Protein AF-F0FZ04-F1 (afdb_monomer)

Secondary structure (DSSP, 8-state):
--------HHHHHHHHHHHHHHHHHHHHHHHHHHHHHT-----SGGGGS-S---HHHHHHHHHHHTSTTTT-------SS-HHHHHHHHHHHHHHHHTSTT-S---SS-THHHHHHHHHHHHTTTTTSTT--TT-

Foldseek 3Di:
DDDPPDPDPVVVVVVVVVVVVVVVVVVVVVVVVVVVVPDDDDPDPCVVPDPDDDPVVVVVVCCCCVNPVVPDDDDDDDDDDPVVRVVVLVVVQVVVVVDPVDPDGDDPDCPVVVVVVVVCVVCVVVPDPPDDPVD

pLDDT: mean 74.72, std 16.05, range [43.09, 97.12]

Sequence (135 aa):
MDERTRPSPVARRLHMLQQRAVLVWLLALVACGIAISRASFTADLSAFLPRSPSAGQQVLVDQLRDGIVSRLILVAIDGGDAATRAALSRRVAGTLRADPQFAAVNNGEAVNEARDRQFVFEHRYLLSPAVTPQR

Mean predicted aligned error: 17.68 Å

Radius of gyration: 32.02 Å; Cα contacts (8 Å, |Δi|>4): 30; chains: 1; bounding box: 67×35×103 Å

Structure (mmCIF, N/CA/C/O backbone):
data_AF-F0FZ04-F1
#
_entry.id   AF-F0FZ04-F1
#
loop_
_atom_site.group_PDB
_atom_site.id
_atom_site.type_symbol
_atom_site.label_atom_id
_atom_site.label_alt_id
_atom_site.label_comp_id
_atom_site.label_asym_id
_atom_site.label_entity_id
_atom_site.label_seq_id
_atom_site.pdbx_PDB_ins_code
_atom_site.Cartn_x
_atom_site.Cartn_y
_atom_site.Cartn_z
_atom_site.occupancy
_atom_site.B_iso_or_equiv
_atom_site.auth_seq_id
_atom_site.auth_comp_id
_atom_site.auth_asym_id
_atom_site.auth_atom_id
_atom_site.pdbx_PDB_model_num
ATOM 1 N N . MET A 1 1 ? 34.779 -22.146 -68.729 1.00 43.09 1 MET A N 1
ATOM 2 C CA . MET A 1 1 ? 36.037 -21.682 -68.109 1.00 43.09 1 MET A CA 1
ATOM 3 C C . MET A 1 1 ? 35.631 -20.717 -67.011 1.00 43.09 1 MET A C 1
ATOM 5 O O . MET A 1 1 ? 35.246 -19.594 -67.304 1.00 43.09 1 MET A O 1
ATOM 9 N N . ASP A 1 2 ? 35.511 -21.247 -65.797 1.00 53.91 2 ASP A N 1
ATOM 10 C CA . ASP A 1 2 ? 34.648 -20.735 -64.730 1.00 53.91 2 ASP A CA 1
ATOM 11 C C . ASP A 1 2 ? 35.526 -20.375 -63.523 1.00 53.91 2 ASP A C 1
ATOM 13 O O . ASP A 1 2 ? 35.975 -21.257 -62.794 1.00 53.91 2 ASP A O 1
ATOM 17 N N . GLU A 1 3 ? 35.902 -19.097 -63.383 1.00 53.19 3 GLU A N 1
ATOM 18 C CA . GLU A 1 3 ? 36.901 -18.691 -62.377 1.00 53.19 3 GLU A CA 1
ATOM 19 C C . GLU A 1 3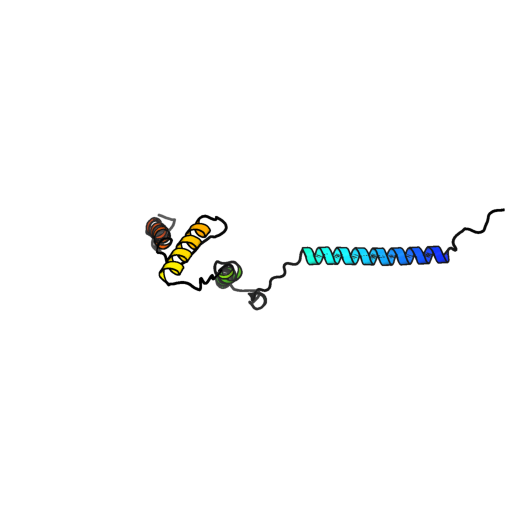 ? 36.719 -17.272 -61.797 1.00 53.19 3 GLU A C 1
ATOM 21 O O . GLU A 1 3 ? 37.678 -16.650 -61.346 1.00 53.19 3 GLU A O 1
ATOM 26 N N . ARG A 1 4 ? 35.497 -16.713 -61.775 1.00 55.84 4 ARG A N 1
ATOM 27 C CA . ARG A 1 4 ? 35.277 -15.315 -61.320 1.00 55.84 4 ARG A CA 1
ATOM 28 C C . ARG A 1 4 ? 34.316 -15.091 -60.156 1.00 55.84 4 ARG A C 1
ATOM 30 O O . ARG A 1 4 ? 33.877 -13.966 -59.944 1.00 55.84 4 ARG A O 1
ATOM 37 N N . THR A 1 5 ? 34.032 -16.097 -59.338 1.00 59.25 5 THR A N 1
ATOM 38 C CA . THR A 1 5 ? 33.097 -15.929 -58.204 1.00 59.25 5 THR A CA 1
ATOM 39 C C . THR A 1 5 ? 33.664 -16.384 -56.862 1.00 59.25 5 THR A C 1
ATOM 41 O O . THR A 1 5 ? 32.919 -16.752 -55.957 1.00 59.25 5 THR A O 1
ATOM 44 N N . ARG A 1 6 ? 34.989 -16.320 -56.664 1.00 60.78 6 ARG A N 1
ATOM 45 C CA . ARG A 1 6 ? 35.563 -16.455 -55.315 1.00 60.78 6 ARG A CA 1
ATOM 46 C C . ARG A 1 6 ? 35.557 -15.084 -54.629 1.00 60.78 6 ARG A C 1
ATOM 48 O O . ARG A 1 6 ? 36.317 -14.213 -55.048 1.00 60.78 6 ARG A O 1
ATOM 55 N N . PRO A 1 7 ? 34.745 -14.863 -53.576 1.00 58.09 7 PRO A N 1
ATOM 56 C CA . PRO A 1 7 ? 34.750 -13.594 -52.862 1.00 58.09 7 PRO A CA 1
ATOM 57 C C . PRO A 1 7 ? 36.141 -13.349 -52.278 1.00 58.09 7 PRO A C 1
ATOM 59 O O . PRO A 1 7 ? 36.720 -14.247 -51.643 1.00 58.09 7 PRO A O 1
ATOM 62 N N . SER A 1 8 ? 36.672 -12.148 -52.526 1.00 62.12 8 SER A N 1
ATOM 63 C CA . SER A 1 8 ? 38.016 -11.754 -52.114 1.00 62.12 8 SER A CA 1
ATOM 64 C C . SER A 1 8 ? 38.193 -11.980 -50.603 1.00 62.12 8 SER A C 1
ATOM 66 O O . SER A 1 8 ? 37.262 -11.761 -49.817 1.00 62.12 8 SER A O 1
ATOM 68 N N . PRO A 1 9 ? 39.369 -12.450 -50.153 1.00 63.50 9 PRO A N 1
ATOM 69 C CA . PRO A 1 9 ? 39.607 -12.758 -48.741 1.00 63.50 9 PRO A CA 1
ATOM 70 C C . PRO A 1 9 ? 39.392 -11.539 -47.825 1.00 63.50 9 PRO A C 1
ATOM 72 O O . PRO A 1 9 ? 39.038 -11.701 -46.659 1.00 63.50 9 PRO A O 1
ATOM 75 N N . VAL A 1 10 ? 39.534 -10.325 -48.367 1.00 62.38 10 VAL A N 1
ATOM 76 C CA . VAL A 1 10 ? 39.271 -9.053 -47.680 1.00 62.38 10 VAL A CA 1
ATOM 77 C C . VAL A 1 10 ? 37.772 -8.846 -47.424 1.00 62.38 10 VAL A C 1
ATOM 79 O O . VAL A 1 10 ? 37.391 -8.552 -46.292 1.00 62.38 10 VAL A O 1
ATOM 82 N N . ALA A 1 11 ? 36.910 -9.083 -48.421 1.00 64.31 11 ALA A N 1
ATOM 83 C CA . ALA A 1 11 ? 35.456 -8.968 -48.263 1.00 64.31 11 ALA A CA 1
ATOM 84 C C . ALA A 1 11 ? 34.913 -9.968 -47.226 1.00 64.31 11 ALA A C 1
ATOM 86 O O . ALA A 1 11 ? 34.082 -9.622 -46.388 1.00 64.31 11 ALA A O 1
ATOM 87 N N . ARG A 1 12 ? 35.454 -11.195 -47.210 1.00 68.19 12 ARG A N 1
ATOM 88 C CA . ARG A 1 12 ? 35.101 -12.218 -46.210 1.00 68.19 12 ARG A CA 1
ATOM 89 C C . ARG A 1 12 ? 35.487 -11.816 -44.781 1.00 68.19 12 ARG A C 1
ATOM 91 O O . ARG A 1 12 ? 34.709 -12.043 -43.858 1.00 68.19 12 ARG A O 1
ATOM 98 N N . ARG A 1 13 ? 36.657 -11.192 -44.591 1.00 69.81 13 ARG A N 1
ATOM 99 C CA . ARG A 1 13 ? 37.117 -10.705 -43.276 1.00 69.81 13 ARG A CA 1
ATOM 100 C C . ARG A 1 13 ? 36.263 -9.551 -42.748 1.00 69.81 13 ARG A C 1
ATOM 102 O O . ARG A 1 13 ? 35.937 -9.547 -41.565 1.00 69.81 13 ARG A O 1
ATOM 109 N N . LEU A 1 14 ? 35.866 -8.616 -43.612 1.00 72.06 14 LEU A N 1
ATOM 110 C CA . LEU A 1 14 ? 34.987 -7.498 -43.248 1.00 72.06 14 LEU A CA 1
ATOM 111 C C . LEU A 1 14 ? 33.597 -7.985 -42.816 1.00 72.06 14 LEU A C 1
ATOM 113 O O . LEU A 1 14 ? 33.121 -7.580 -41.757 1.00 72.06 14 LEU A O 1
ATOM 117 N N . HIS A 1 15 ? 32.995 -8.921 -43.559 1.00 72.62 15 HIS A N 1
ATOM 118 C CA . HIS A 1 15 ? 31.718 -9.527 -43.170 1.00 72.62 15 HIS A CA 1
ATOM 119 C C . HIS A 1 15 ? 31.801 -10.273 -41.831 1.00 72.62 15 HIS A C 1
ATOM 121 O O . HIS A 1 15 ? 30.912 -10.121 -40.999 1.00 72.62 15 HIS A O 1
ATOM 127 N N . MET A 1 16 ? 32.881 -11.018 -41.572 1.00 76.56 16 MET A N 1
ATOM 128 C CA . MET A 1 16 ? 33.095 -11.682 -40.277 1.00 76.56 16 MET A CA 1
ATOM 129 C C . MET A 1 16 ? 33.233 -10.689 -39.112 1.00 76.56 16 MET A C 1
ATOM 131 O O . MET A 1 16 ? 32.728 -10.94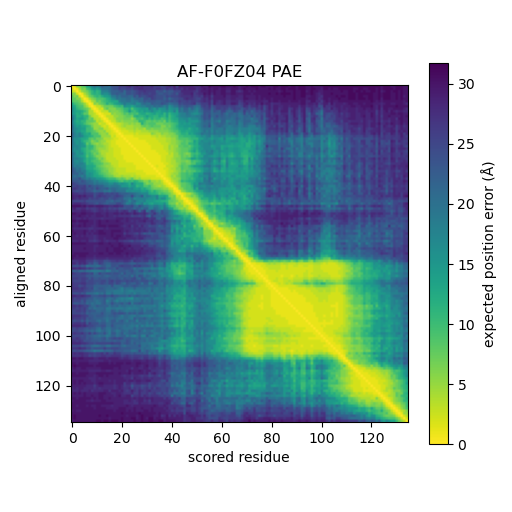7 -38.020 1.00 76.56 16 MET A O 1
ATOM 135 N N . LEU A 1 17 ? 33.910 -9.555 -39.322 1.00 80.94 17 LEU A N 1
ATOM 136 C CA . LEU A 1 17 ? 34.047 -8.502 -38.310 1.00 80.94 17 LEU A CA 1
ATOM 137 C C . LEU A 1 17 ? 32.709 -7.804 -38.036 1.00 80.94 17 LEU A C 1
ATOM 139 O O . LEU A 1 17 ? 32.361 -7.596 -36.876 1.00 80.94 17 LEU A O 1
ATOM 143 N N . GLN A 1 18 ? 31.933 -7.511 -39.081 1.00 82.69 18 GLN A N 1
ATOM 144 C CA . GLN A 1 18 ? 30.588 -6.944 -38.955 1.00 82.69 18 GLN A CA 1
ATOM 145 C C . GLN A 1 18 ? 29.634 -7.905 -38.244 1.00 82.69 18 GLN A C 1
ATOM 147 O O . GLN A 1 18 ? 28.936 -7.498 -37.321 1.00 82.69 18 GLN A O 1
ATOM 152 N N . GLN A 1 19 ? 29.650 -9.190 -38.606 1.00 86.56 19 GLN A N 1
ATOM 153 C CA . GLN A 1 19 ? 28.851 -10.212 -37.931 1.00 86.56 19 GLN A CA 1
ATOM 154 C C . GLN A 1 19 ? 29.205 -10.306 -36.449 1.00 86.56 19 GLN A C 1
ATOM 156 O O . GLN A 1 19 ? 28.305 -10.331 -35.619 1.00 86.56 19 GLN A O 1
ATOM 161 N N . ARG A 1 20 ? 30.497 -10.287 -36.097 1.00 92.00 20 ARG A N 1
ATOM 162 C CA . ARG A 1 20 ? 30.947 -10.270 -34.696 1.00 92.00 20 ARG A CA 1
ATOM 163 C C . ARG A 1 20 ? 30.485 -9.023 -33.949 1.00 92.00 20 ARG A C 1
ATOM 165 O O . ARG A 1 20 ? 30.006 -9.154 -32.829 1.00 92.00 20 ARG A O 1
ATOM 172 N N . ALA A 1 21 ? 30.591 -7.845 -34.561 1.00 91.19 21 ALA A N 1
ATOM 173 C CA . ALA A 1 21 ? 30.129 -6.598 -33.959 1.00 91.19 21 ALA A CA 1
ATOM 174 C C . ALA A 1 21 ? 28.614 -6.622 -33.696 1.00 91.19 21 ALA A C 1
ATOM 176 O O . ALA A 1 21 ? 28.177 -6.276 -32.602 1.00 91.19 21 ALA A O 1
ATOM 177 N N . VAL A 1 22 ? 27.824 -7.109 -34.659 1.00 93.50 22 VAL A N 1
ATOM 178 C CA . VAL A 1 22 ? 26.371 -7.275 -34.508 1.00 93.50 22 VAL A CA 1
ATOM 179 C C . VAL A 1 22 ? 26.044 -8.293 -33.415 1.00 93.50 22 VAL A C 1
ATOM 181 O O . VAL A 1 22 ? 25.159 -8.048 -32.604 1.00 93.50 22 VAL A O 1
ATOM 184 N N . LEU A 1 23 ? 26.772 -9.409 -33.342 1.00 95.62 23 LEU A N 1
ATOM 185 C CA . LEU A 1 23 ? 26.541 -10.448 -32.335 1.00 95.62 23 LEU A CA 1
ATOM 186 C C . LEU A 1 23 ? 26.855 -9.944 -30.919 1.00 95.62 23 LEU A C 1
ATOM 188 O O . LEU A 1 23 ? 26.075 -10.174 -29.999 1.00 95.62 23 LEU A O 1
ATOM 192 N N . VAL A 1 24 ? 27.952 -9.198 -30.755 1.00 96.38 24 VAL A N 1
ATOM 193 C CA . VAL A 1 24 ? 28.297 -8.533 -29.488 1.00 96.38 24 VAL A CA 1
ATOM 194 C C . VAL A 1 24 ? 27.240 -7.498 -29.111 1.00 96.38 24 VAL A C 1
ATOM 196 O O . VAL A 1 24 ? 26.825 -7.445 -27.956 1.00 96.38 24 VAL A O 1
ATOM 199 N N . TRP A 1 25 ? 26.760 -6.711 -30.074 1.00 96.38 25 TRP A N 1
ATOM 200 C CA . TRP A 1 25 ? 25.702 -5.731 -29.840 1.00 96.38 25 TRP A CA 1
ATOM 201 C C . TRP A 1 25 ? 24.381 -6.390 -29.415 1.00 96.38 25 TRP A C 1
ATOM 203 O O . TRP A 1 25 ? 23.772 -5.965 -28.436 1.00 96.38 25 TRP A O 1
ATOM 213 N N . LEU A 1 26 ? 23.973 -7.476 -30.078 1.00 96.94 26 LEU A N 1
ATOM 214 C CA . LEU A 1 26 ? 22.784 -8.244 -29.697 1.00 96.94 26 LEU A CA 1
ATOM 215 C C . LEU A 1 26 ? 22.928 -8.864 -28.303 1.00 96.94 26 LEU A C 1
ATOM 217 O O . LEU A 1 26 ? 21.994 -8.794 -27.508 1.00 96.94 26 LEU A O 1
ATOM 221 N N . LEU A 1 27 ? 24.097 -9.422 -27.974 1.00 97.12 27 LEU A N 1
ATOM 222 C CA . LEU A 1 27 ? 24.378 -9.934 -26.631 1.00 97.12 27 LEU A CA 1
ATOM 223 C C . LEU A 1 27 ? 24.292 -8.829 -25.572 1.00 97.12 27 LEU A C 1
ATOM 225 O O . LEU A 1 27 ? 23.721 -9.057 -24.508 1.00 97.12 27 LEU A O 1
ATOM 229 N N . ALA A 1 28 ? 24.801 -7.631 -25.869 1.00 96.50 28 ALA A N 1
ATOM 230 C CA . ALA A 1 28 ? 24.685 -6.481 -24.978 1.00 96.50 28 ALA A CA 1
ATOM 231 C C . ALA A 1 28 ? 23.217 -6.075 -24.765 1.00 96.50 28 ALA A C 1
ATOM 233 O O . ALA A 1 28 ? 22.809 -5.862 -23.626 1.00 96.50 28 ALA A O 1
ATOM 234 N N . LEU A 1 29 ? 22.397 -6.047 -25.823 1.00 97.00 29 LEU A N 1
ATOM 235 C CA . LEU A 1 29 ? 20.963 -5.768 -25.704 1.00 97.00 29 LEU A CA 1
ATOM 236 C C . LEU A 1 29 ? 20.225 -6.812 -24.864 1.00 97.00 29 LEU A C 1
ATOM 238 O O . LEU A 1 29 ? 19.411 -6.449 -24.016 1.00 97.00 29 LEU A O 1
ATOM 242 N N . VAL A 1 30 ? 20.520 -8.099 -25.063 1.00 96.94 30 VAL A N 1
ATOM 243 C CA . VAL A 1 30 ? 19.938 -9.178 -24.253 1.00 96.94 30 VAL A CA 1
ATOM 244 C C . VAL A 1 30 ? 20.353 -9.030 -22.790 1.00 96.94 30 VAL A C 1
ATOM 246 O O . VAL A 1 30 ? 19.503 -9.118 -21.905 1.00 96.94 30 VAL A O 1
ATOM 249 N N . ALA A 1 31 ? 21.628 -8.739 -22.520 1.00 95.19 31 ALA A N 1
ATOM 250 C CA . ALA A 1 31 ? 22.114 -8.492 -21.166 1.00 95.19 31 ALA A CA 1
ATOM 251 C C . ALA A 1 31 ? 21.411 -7.289 -20.511 1.00 95.19 31 ALA A C 1
ATOM 253 O O . ALA A 1 31 ? 20.981 -7.389 -19.362 1.00 95.19 31 ALA A O 1
ATOM 254 N N . CYS A 1 32 ? 21.218 -6.189 -21.247 1.00 93.44 32 CYS A N 1
ATOM 255 C CA . CYS A 1 32 ? 20.428 -5.044 -20.793 1.00 93.44 32 CYS A CA 1
ATOM 256 C C . CYS A 1 32 ? 18.976 -5.437 -20.487 1.00 93.44 32 CYS A C 1
ATOM 258 O O . CYS A 1 32 ? 18.462 -5.079 -19.430 1.00 93.44 32 CYS A O 1
ATOM 260 N N . GLY A 1 33 ? 18.328 -6.207 -21.365 1.00 92.00 33 GLY A N 1
ATOM 261 C CA . GLY A 1 33 ? 16.962 -6.693 -21.153 1.00 92.00 33 GLY A CA 1
ATOM 262 C C . GLY A 1 33 ? 16.830 -7.551 -19.892 1.00 92.00 33 GLY A C 1
ATOM 263 O O . GLY A 1 33 ? 15.923 -7.334 -19.090 1.00 92.00 33 GLY A O 1
ATOM 264 N N . ILE A 1 34 ? 17.779 -8.464 -19.660 1.00 92.00 34 ILE A N 1
ATOM 265 C CA . ILE A 1 34 ? 17.833 -9.276 -18.437 1.00 92.00 34 ILE A CA 1
ATOM 266 C C . ILE A 1 34 ? 18.013 -8.378 -17.209 1.00 92.00 34 ILE A C 1
ATOM 268 O O . ILE A 1 34 ? 17.276 -8.531 -16.235 1.00 92.00 34 ILE A O 1
ATOM 272 N N . ALA A 1 35 ? 18.949 -7.428 -17.252 1.00 88.88 35 ALA A N 1
ATOM 273 C CA . ALA A 1 35 ? 19.202 -6.511 -16.144 1.00 88.88 35 ALA A CA 1
ATOM 274 C C . ALA A 1 35 ? 17.954 -5.692 -15.780 1.00 88.88 35 ALA A C 1
ATOM 276 O O . ALA A 1 35 ? 17.600 -5.616 -14.606 1.00 88.88 35 ALA A O 1
ATOM 277 N N . ILE A 1 36 ? 17.248 -5.156 -16.779 1.00 87.81 36 ILE A N 1
ATOM 278 C CA . ILE A 1 36 ? 16.006 -4.397 -16.582 1.00 87.81 36 ILE A CA 1
ATOM 279 C C . ILE A 1 36 ? 14.898 -5.296 -16.024 1.00 87.81 36 ILE A C 1
ATOM 281 O O . ILE A 1 36 ? 14.229 -4.908 -15.074 1.00 87.81 36 ILE A O 1
ATOM 285 N N . SER A 1 37 ? 14.729 -6.514 -16.551 1.00 81.19 37 SER A N 1
ATOM 286 C CA . SER A 1 37 ? 13.696 -7.451 -16.072 1.00 81.19 37 SER A CA 1
ATOM 287 C C . SER A 1 37 ? 13.878 -7.873 -14.610 1.00 81.19 37 SER A C 1
ATOM 289 O O . SER A 1 37 ? 12.915 -8.236 -13.941 1.00 81.19 37 SER A O 1
ATOM 291 N N . ARG A 1 38 ? 15.119 -7.827 -14.111 1.00 79.06 38 ARG A N 1
ATOM 292 C CA . ARG A 1 38 ? 15.469 -8.152 -12.724 1.00 79.06 38 ARG A CA 1
ATOM 293 C C . ARG A 1 38 ? 15.534 -6.918 -11.826 1.00 79.06 38 ARG A C 1
ATOM 295 O O . ARG A 1 38 ? 15.715 -7.074 -10.620 1.00 79.06 38 ARG A O 1
ATOM 302 N N . ALA A 1 39 ? 15.425 -5.716 -12.387 1.00 70.94 39 ALA A N 1
ATOM 303 C CA . ALA A 1 39 ? 15.469 -4.483 -11.624 1.00 70.94 39 ALA A CA 1
ATOM 304 C C . ALA A 1 39 ? 14.101 -4.213 -10.985 1.00 70.94 39 ALA A C 1
ATOM 306 O O . ALA A 1 39 ? 13.096 -4.023 -11.667 1.00 70.94 39 ALA A O 1
ATOM 307 N N . SER A 1 40 ? 14.069 -4.164 -9.656 1.00 58.03 40 SER A N 1
ATOM 308 C CA . SER A 1 40 ? 12.924 -3.668 -8.900 1.00 58.03 40 SER A CA 1
ATOM 309 C C . SER A 1 40 ? 13.008 -2.144 -8.813 1.00 58.03 40 SER A C 1
ATOM 311 O O . SER A 1 40 ? 13.815 -1.598 -8.056 1.00 58.03 40 SER A O 1
ATOM 313 N N . PHE A 1 41 ? 12.192 -1.448 -9.601 1.00 61.19 41 PHE A N 1
ATOM 314 C CA . PHE A 1 41 ? 12.062 0.005 -9.519 1.00 61.19 41 PHE A CA 1
ATOM 315 C C . PHE A 1 41 ? 11.168 0.367 -8.331 1.00 61.19 41 PHE A C 1
ATOM 317 O O . PHE A 1 41 ? 9.946 0.407 -8.442 1.00 61.19 41 PHE A O 1
ATOM 324 N N . THR A 1 42 ? 11.788 0.609 -7.181 1.00 55.66 42 THR A N 1
ATOM 325 C CA . THR A 1 42 ? 11.104 1.105 -5.985 1.00 55.66 42 THR A CA 1
ATOM 326 C C . THR A 1 42 ? 11.186 2.628 -5.958 1.00 55.66 42 THR A C 1
ATOM 328 O O . THR A 1 42 ? 12.274 3.192 -5.872 1.00 55.66 42 THR A O 1
ATOM 331 N N . ALA A 1 43 ? 10.034 3.296 -6.019 1.00 56.31 43 ALA A N 1
ATOM 332 C CA . ALA A 1 43 ? 9.891 4.738 -5.814 1.00 56.31 43 ALA A CA 1
ATOM 333 C C . ALA A 1 43 ? 9.461 5.042 -4.368 1.00 56.31 43 ALA A C 1
ATOM 335 O O . ALA A 1 43 ? 8.514 5.790 -4.139 1.00 56.31 43 ALA A O 1
ATOM 336 N N . ASP A 1 44 ? 10.112 4.408 -3.391 1.00 56.25 44 ASP A N 1
ATOM 337 C CA . ASP A 1 44 ? 9.836 4.632 -1.969 1.00 56.25 44 ASP A CA 1
ATOM 338 C C . ASP A 1 44 ? 10.970 5.445 -1.319 1.00 56.25 44 ASP A C 1
ATOM 340 O O . ASP A 1 44 ? 12.141 5.360 -1.699 1.00 56.25 44 ASP A O 1
ATOM 344 N N . 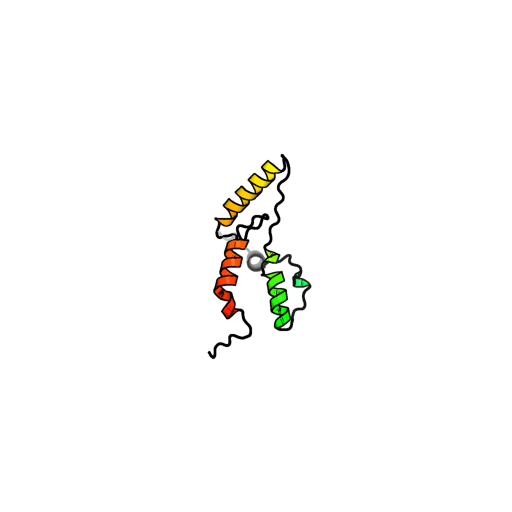LEU A 1 45 ? 10.592 6.281 -0.350 1.00 54.38 45 LEU A N 1
ATOM 345 C CA . LEU A 1 45 ? 11.465 7.181 0.407 1.00 54.38 45 LEU A CA 1
ATOM 346 C C . LEU A 1 45 ? 12.528 6.455 1.256 1.00 54.38 45 LEU A C 1
ATOM 348 O O . LEU A 1 45 ? 13.389 7.097 1.849 1.00 54.38 45 LEU A O 1
ATOM 352 N N . SER A 1 46 ? 12.527 5.129 1.295 1.00 52.78 46 SER A N 1
ATOM 353 C CA . SER A 1 46 ? 13.499 4.286 1.986 1.00 52.78 46 SER A CA 1
ATOM 354 C C . SER A 1 46 ? 14.933 4.448 1.502 1.00 52.78 46 SER A C 1
ATOM 356 O O . SER A 1 46 ? 15.858 4.165 2.261 1.00 52.78 46 SER A O 1
ATOM 358 N N . ALA A 1 47 ? 15.140 4.957 0.283 1.00 57.75 47 ALA A N 1
ATOM 359 C CA . ALA A 1 47 ? 16.462 5.368 -0.188 1.00 57.75 47 ALA A CA 1
ATOM 360 C C . ALA A 1 47 ? 17.079 6.485 0.681 1.00 57.75 47 ALA A C 1
ATOM 362 O O . ALA A 1 47 ? 18.297 6.660 0.679 1.00 57.75 47 ALA A O 1
ATOM 363 N N . PHE A 1 48 ? 16.252 7.208 1.443 1.00 61.44 48 PHE A N 1
ATOM 364 C CA . PHE A 1 48 ? 16.667 8.246 2.385 1.00 61.44 48 PHE A CA 1
ATOM 365 C C . PHE A 1 48 ? 16.819 7.744 3.827 1.00 61.44 48 PHE A C 1
ATOM 367 O O . PHE A 1 48 ? 17.201 8.525 4.699 1.00 61.44 48 PHE A O 1
ATOM 374 N N . LEU A 1 49 ? 16.543 6.465 4.107 1.00 56.56 49 LEU A N 1
ATOM 375 C CA . LEU A 1 49 ? 16.705 5.904 5.447 1.00 56.56 49 LEU A CA 1
ATOM 376 C C . LEU A 1 49 ? 18.137 5.370 5.663 1.00 56.56 49 LEU A C 1
ATOM 378 O O . LEU A 1 49 ? 18.758 4.853 4.729 1.00 56.56 49 LEU A O 1
ATOM 382 N N . PRO A 1 50 ? 18.697 5.478 6.887 1.00 58.38 50 PRO A N 1
ATOM 383 C CA . PRO A 1 50 ? 20.039 4.986 7.184 1.00 58.38 50 PRO A CA 1
ATOM 384 C C . PRO A 1 50 ? 20.138 3.475 6.940 1.00 58.38 50 PRO A C 1
ATOM 386 O O . PRO A 1 50 ? 19.316 2.708 7.439 1.00 58.38 50 PRO A O 1
ATOM 389 N N . ARG A 1 51 ? 21.184 3.028 6.230 1.00 57.00 51 ARG A N 1
ATOM 390 C CA . ARG A 1 51 ? 21.384 1.609 5.862 1.00 57.00 51 ARG A CA 1
ATOM 391 C C . ARG A 1 51 ? 21.584 0.655 7.052 1.00 57.00 51 ARG A C 1
ATOM 393 O O . ARG A 1 51 ? 21.610 -0.553 6.848 1.00 57.00 51 A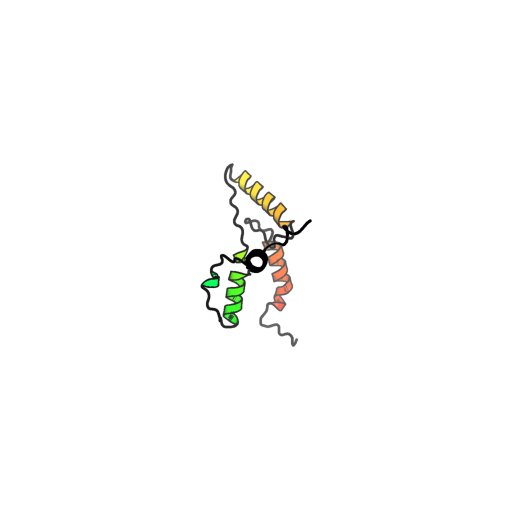RG A O 1
ATOM 400 N N . SER A 1 52 ? 21.751 1.167 8.270 1.00 52.56 52 SER A N 1
ATOM 401 C CA . SER A 1 52 ? 22.040 0.362 9.462 1.00 52.56 52 SER A CA 1
ATOM 402 C C . SER A 1 52 ? 21.306 0.892 10.702 1.00 52.56 52 SER A C 1
ATOM 404 O O . SER A 1 52 ? 21.918 1.573 11.530 1.00 52.56 52 SER A O 1
ATOM 406 N N . PRO A 1 53 ? 20.000 0.621 10.854 1.00 52.66 53 PRO A N 1
ATOM 407 C CA . PRO A 1 53 ? 19.294 0.900 12.097 1.00 52.66 53 PRO A CA 1
ATOM 408 C C . PRO A 1 53 ? 19.632 -0.177 13.141 1.00 52.66 53 PRO A C 1
ATOM 410 O O . PRO A 1 53 ? 19.878 -1.333 12.799 1.00 52.66 53 PRO A O 1
ATOM 413 N N . SER A 1 54 ? 19.625 0.189 14.424 1.00 60.69 54 SER A N 1
ATOM 414 C CA . SER A 1 54 ? 19.662 -0.786 15.524 1.00 60.69 54 SER A CA 1
ATOM 415 C C . SER A 1 54 ? 18.418 -1.695 15.488 1.00 60.69 54 SER A C 1
ATOM 417 O O . SER A 1 54 ? 17.387 -1.298 14.945 1.00 60.69 54 SER A O 1
ATOM 419 N N . ALA A 1 55 ? 18.479 -2.902 16.066 1.00 56.53 55 ALA A N 1
ATOM 420 C CA . ALA A 1 55 ? 17.424 -3.924 15.943 1.00 56.53 55 ALA A CA 1
ATOM 421 C C . ALA A 1 55 ? 16.001 -3.429 16.301 1.00 56.53 55 ALA A C 1
ATOM 423 O O . ALA A 1 55 ? 15.029 -3.849 15.681 1.00 56.53 55 ALA A O 1
ATOM 424 N N . GLY A 1 56 ? 15.863 -2.487 17.244 1.00 57.50 56 GLY A N 1
ATOM 425 C CA . GLY A 1 56 ? 14.567 -1.871 17.574 1.00 57.50 56 GLY A CA 1
ATOM 426 C C . GLY A 1 56 ? 14.076 -0.840 16.546 1.00 57.50 56 GLY A C 1
ATOM 427 O O . GLY A 1 56 ? 12.877 -0.708 16.321 1.00 57.50 56 GLY A O 1
ATOM 428 N N . GLN A 1 57 ? 14.990 -0.134 15.877 1.00 53.34 57 GLN A N 1
ATOM 429 C CA . GLN A 1 57 ? 14.664 0.817 14.807 1.00 53.34 57 GLN A CA 1
ATOM 430 C C . GLN A 1 57 ? 14.369 0.116 13.473 1.00 53.34 57 GLN A C 1
ATOM 432 O O . GLN A 1 57 ? 13.609 0.656 12.675 1.00 53.34 57 GLN A O 1
ATOM 437 N N . GLN A 1 58 ? 14.909 -1.087 13.244 1.00 56.16 58 GLN A N 1
ATOM 438 C CA . GLN A 1 58 ? 14.575 -1.909 12.073 1.00 56.16 58 GLN A CA 1
ATOM 439 C C . GLN A 1 58 ? 13.106 -2.335 12.070 1.00 56.16 58 GLN A C 1
ATOM 441 O O . GLN A 1 58 ? 12.469 -2.230 11.034 1.00 56.16 58 GLN A O 1
ATOM 446 N N . VAL A 1 59 ? 12.532 -2.702 13.221 1.00 57.19 59 VAL A N 1
ATOM 447 C CA . VAL A 1 59 ? 11.107 -3.074 13.305 1.00 57.19 59 VAL A CA 1
ATOM 448 C C . VAL A 1 59 ? 10.194 -1.894 12.957 1.00 57.19 59 VAL A C 1
ATOM 450 O O . VAL A 1 59 ? 9.204 -2.068 12.256 1.00 57.19 59 VAL A O 1
ATOM 453 N N . LEU A 1 60 ? 10.528 -0.676 13.397 1.00 58.75 60 LEU A N 1
ATOM 454 C CA . LEU A 1 60 ? 9.742 0.518 13.073 1.00 58.75 60 LEU A CA 1
ATOM 455 C C . LEU A 1 60 ? 9.859 0.896 11.587 1.00 58.75 60 LEU A C 1
ATOM 457 O O . LEU A 1 60 ? 8.872 1.282 10.968 1.00 58.75 60 LEU A O 1
ATOM 461 N N . VAL A 1 61 ? 11.058 0.765 11.014 1.00 56.69 61 VAL A N 1
ATOM 462 C CA . VAL A 1 61 ? 11.307 1.028 9.591 1.00 56.69 61 VAL A CA 1
ATOM 463 C C . VAL A 1 61 ? 10.655 -0.034 8.703 1.00 56.69 61 VAL A C 1
ATOM 465 O O . VAL A 1 61 ? 10.026 0.337 7.718 1.00 56.69 61 VAL A O 1
ATOM 468 N N . ASP A 1 62 ? 10.706 -1.315 9.067 1.00 55.38 62 ASP A N 1
ATOM 469 C CA . ASP A 1 62 ? 9.996 -2.389 8.358 1.00 55.38 62 ASP A CA 1
ATOM 470 C C . ASP A 1 62 ? 8.478 -2.200 8.436 1.00 55.38 62 ASP A C 1
ATOM 472 O O . ASP A 1 62 ? 7.787 -2.393 7.443 1.00 55.38 62 ASP A O 1
ATOM 476 N N . GLN A 1 63 ? 7.932 -1.730 9.562 1.00 51.16 63 GLN A N 1
ATOM 477 C CA . GLN A 1 63 ? 6.503 -1.398 9.663 1.00 51.16 63 GLN A CA 1
ATOM 478 C C . GLN A 1 63 ? 6.094 -0.190 8.801 1.00 51.16 63 GLN A C 1
ATOM 480 O O . GLN A 1 63 ? 4.943 -0.085 8.379 1.00 51.16 63 GLN A O 1
ATOM 485 N N . LEU A 1 64 ? 7.024 0.724 8.521 1.00 52.81 64 LEU A N 1
ATOM 486 C CA . LEU A 1 64 ? 6.793 1.864 7.630 1.00 52.81 64 LEU A CA 1
ATOM 487 C C . LEU A 1 64 ? 6.979 1.498 6.151 1.00 52.81 64 LEU A C 1
ATOM 489 O O . LEU A 1 64 ? 6.268 2.030 5.303 1.00 52.81 64 LEU A O 1
ATOM 493 N N . ARG A 1 65 ? 7.926 0.605 5.844 1.00 51.94 65 ARG A N 1
ATOM 494 C CA . ARG A 1 65 ? 8.314 0.228 4.479 1.00 51.94 65 ARG A CA 1
ATOM 495 C C . ARG A 1 65 ? 7.477 -0.928 3.926 1.00 51.94 65 ARG A C 1
ATOM 497 O O . ARG A 1 65 ? 6.961 -0.832 2.815 1.00 51.94 65 ARG A O 1
ATOM 504 N N . ASP A 1 66 ? 7.283 -1.963 4.737 1.00 50.47 66 ASP A N 1
ATOM 505 C CA . ASP A 1 66 ? 6.547 -3.190 4.408 1.00 50.47 66 ASP A CA 1
ATOM 506 C C . ASP A 1 66 ? 5.273 -3.384 5.249 1.00 50.47 66 ASP A C 1
ATOM 508 O O . ASP A 1 66 ? 4.419 -4.207 4.906 1.00 50.47 66 ASP A O 1
ATOM 512 N N . GLY A 1 67 ? 5.115 -2.627 6.337 1.00 54.81 67 GLY A N 1
ATOM 513 C CA . GLY A 1 67 ? 3.939 -2.693 7.198 1.00 54.81 67 GLY A CA 1
ATOM 514 C C . GLY A 1 67 ? 2.731 -1.917 6.673 1.00 54.81 67 GLY A C 1
ATOM 515 O O . GLY A 1 67 ? 2.778 -1.192 5.679 1.00 54.81 67 GLY A O 1
ATOM 516 N N . ILE A 1 68 ? 1.620 -2.105 7.387 1.00 49.75 68 ILE A N 1
ATOM 517 C CA . ILE A 1 68 ? 0.224 -1.729 7.081 1.00 49.75 68 ILE A CA 1
ATOM 518 C C . ILE A 1 68 ? 0.035 -0.324 6.468 1.00 49.75 68 ILE A C 1
ATOM 520 O O . ILE A 1 68 ? -0.921 -0.108 5.724 1.00 49.75 68 ILE A O 1
ATOM 524 N N . VAL A 1 69 ? 0.938 0.625 6.729 1.00 49.28 69 VAL A N 1
ATOM 525 C CA . VAL A 1 69 ? 0.858 2.006 6.225 1.00 49.28 69 VAL A CA 1
ATOM 526 C C . VAL A 1 69 ? 1.297 2.136 4.756 1.00 49.28 69 VAL A C 1
ATOM 528 O O . VAL A 1 69 ? 0.740 2.954 4.031 1.00 49.28 69 VAL A O 1
ATOM 531 N N . SER A 1 70 ? 2.218 1.291 4.277 1.00 55.38 70 SER A N 1
ATOM 532 C CA . SER A 1 70 ? 2.720 1.290 2.887 1.00 55.38 70 SER A CA 1
ATOM 533 C C . SER A 1 70 ? 1.666 0.819 1.865 1.00 55.38 70 SER A C 1
ATOM 535 O O . SER A 1 70 ? 1.758 1.095 0.670 1.00 55.38 70 SER A O 1
ATOM 537 N N . ARG A 1 71 ? 0.608 0.139 2.334 1.00 70.56 71 ARG A N 1
ATOM 538 C CA . ARG A 1 71 ? -0.475 -0.426 1.504 1.00 70.56 71 ARG A CA 1
ATOM 539 C C . ARG A 1 71 ? -1.850 0.160 1.832 1.00 70.56 71 ARG A C 1
ATOM 541 O O . ARG A 1 71 ? -2.872 -0.486 1.604 1.00 70.56 71 ARG A O 1
ATOM 548 N N . LEU A 1 72 ? -1.887 1.371 2.388 1.00 79.62 72 LEU A N 1
ATOM 549 C CA . LEU A 1 72 ? -3.135 2.056 2.700 1.00 79.62 72 LEU A CA 1
ATOM 550 C C . LEU A 1 72 ? -3.704 2.734 1.448 1.00 79.62 72 LEU A C 1
ATOM 552 O O . LEU A 1 72 ? -3.082 3.624 0.873 1.00 79.62 72 LEU A O 1
ATOM 556 N N . ILE A 1 73 ? -4.922 2.354 1.064 1.00 85.00 73 ILE A N 1
ATOM 557 C CA . ILE A 1 73 ? -5.681 3.029 0.008 1.00 85.00 73 ILE A CA 1
ATOM 558 C C . ILE A 1 73 ? -6.776 3.866 0.670 1.00 85.00 73 ILE A C 1
ATOM 560 O O . ILE A 1 73 ? -7.636 3.333 1.372 1.00 85.00 73 ILE A O 1
ATOM 564 N N . LEU A 1 74 ? -6.751 5.179 0.435 1.00 89.69 74 LEU A N 1
ATOM 565 C CA . LEU A 1 74 ? -7.803 6.100 0.865 1.00 89.69 74 LEU A CA 1
ATOM 566 C C . LEU A 1 74 ? -8.763 6.354 -0.297 1.00 89.69 74 LEU A C 1
ATOM 568 O O . LEU A 1 74 ? -8.344 6.763 -1.378 1.00 89.69 74 LEU A O 1
ATOM 572 N N . VAL A 1 75 ? -10.056 6.128 -0.064 1.00 91.31 75 VAL A N 1
ATOM 573 C CA . VAL A 1 75 ? -11.113 6.319 -1.065 1.00 91.31 75 VAL A CA 1
ATOM 574 C C . VAL A 1 75 ? -12.145 7.299 -0.523 1.00 91.31 75 VAL A C 1
ATOM 576 O O . VAL A 1 75 ? -12.727 7.070 0.536 1.00 91.31 75 VAL A O 1
ATOM 579 N N . ALA A 1 76 ? -12.389 8.379 -1.264 1.00 92.19 76 ALA A N 1
ATOM 580 C CA . ALA A 1 76 ? -13.459 9.331 -0.985 1.00 92.19 76 ALA A CA 1
ATOM 581 C C . ALA A 1 76 ? -14.676 9.043 -1.878 1.00 92.19 76 ALA A C 1
ATOM 583 O O . ALA A 1 76 ? -14.527 8.728 -3.058 1.00 92.19 76 ALA A O 1
ATOM 584 N N . ILE A 1 77 ? -15.880 9.161 -1.314 1.00 92.94 77 ILE A N 1
ATOM 585 C CA . ILE A 1 77 ? -17.147 9.087 -2.053 1.00 92.94 77 ILE A CA 1
ATOM 586 C C . ILE A 1 77 ? -17.733 10.494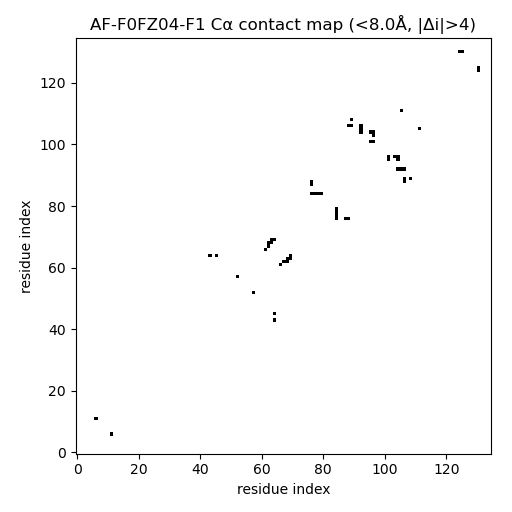 -2.067 1.00 92.94 77 ILE A C 1
ATOM 588 O O . ILE A 1 77 ? -18.017 11.038 -0.999 1.00 92.94 77 ILE A O 1
ATOM 592 N N . ASP A 1 78 ? -17.921 11.061 -3.255 1.00 92.19 78 ASP A N 1
ATOM 593 C CA . ASP A 1 78 ? -18.465 12.408 -3.442 1.00 92.19 78 ASP A CA 1
ATOM 594 C C . ASP A 1 78 ? -19.790 12.383 -4.225 1.00 92.19 78 ASP A C 1
ATOM 596 O O . ASP A 1 78 ? -20.134 11.389 -4.871 1.00 92.19 78 ASP A O 1
ATOM 600 N N . GLY A 1 79 ? -20.554 13.470 -4.133 1.00 92.44 79 GLY A N 1
ATOM 601 C CA . GLY A 1 79 ? -21.893 13.612 -4.699 1.00 92.44 79 GLY A CA 1
ATOM 602 C C . GLY A 1 79 ? -23.021 13.118 -3.783 1.00 92.44 79 GLY A C 1
ATOM 603 O O . GLY A 1 79 ? -22.799 12.627 -2.669 1.00 92.44 79 GLY A O 1
ATOM 604 N N . GLY A 1 80 ? -24.260 13.281 -4.260 1.00 92.44 80 GLY A N 1
ATOM 605 C CA . GLY A 1 80 ? -25.485 12.870 -3.562 1.00 92.44 80 GLY A CA 1
ATOM 606 C C . GLY A 1 80 ? -25.689 13.514 -2.183 1.00 92.44 80 GLY A C 1
ATOM 607 O O . GLY A 1 80 ? -25.015 14.473 -1.800 1.00 92.44 80 GLY A O 1
ATOM 608 N N . ASP A 1 81 ? -26.628 12.966 -1.411 1.00 94.88 81 ASP A N 1
ATOM 609 C CA . ASP A 1 81 ? -26.832 13.338 -0.009 1.00 94.88 81 ASP A CA 1
ATOM 610 C C . ASP A 1 81 ? -25.989 12.477 0.956 1.00 94.88 81 ASP A C 1
ATOM 612 O O . ASP A 1 81 ? -25.376 11.468 0.589 1.00 94.88 81 ASP A O 1
ATOM 616 N N . ALA A 1 82 ? -25.943 12.891 2.225 1.00 92.56 82 ALA A N 1
ATOM 617 C CA . ALA A 1 82 ? -25.160 12.207 3.252 1.00 92.56 82 ALA A CA 1
ATOM 618 C C . ALA A 1 82 ? -25.626 10.760 3.502 1.00 92.56 82 ALA A C 1
ATOM 620 O O . ALA A 1 82 ? -24.795 9.882 3.743 1.00 92.56 82 ALA A O 1
ATOM 621 N N . ALA A 1 83 ? -26.933 10.495 3.416 1.00 93.62 83 ALA A N 1
ATOM 622 C CA . ALA A 1 83 ? -27.493 9.164 3.635 1.00 93.62 83 ALA A CA 1
ATOM 623 C C . ALA A 1 83 ? -27.059 8.188 2.530 1.00 93.62 83 ALA A C 1
ATOM 625 O O . ALA A 1 83 ? -26.652 7.058 2.813 1.00 93.62 83 ALA A O 1
ATOM 626 N N . THR A 1 84 ? -27.066 8.658 1.285 1.00 94.06 84 THR A N 1
ATOM 627 C CA . THR A 1 84 ? -26.630 7.927 0.096 1.00 94.06 84 THR A CA 1
ATOM 628 C C . THR A 1 84 ? -25.140 7.617 0.171 1.00 94.06 84 THR A C 1
ATOM 630 O O . THR A 1 84 ? -24.748 6.464 -0.016 1.00 94.06 84 THR A O 1
ATOM 633 N N . ARG A 1 85 ? -24.300 8.599 0.531 1.00 94.69 85 ARG A N 1
ATOM 634 C CA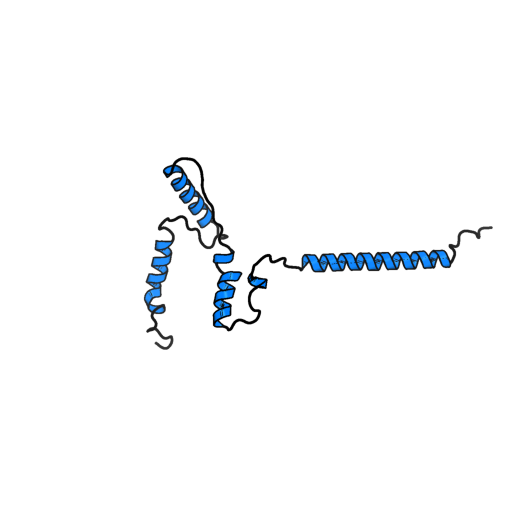 . ARG A 1 85 ? -22.858 8.368 0.731 1.00 94.69 85 ARG A CA 1
ATOM 635 C C . ARG A 1 85 ? -22.583 7.350 1.830 1.00 94.69 85 ARG A C 1
ATOM 637 O O . ARG A 1 85 ? -21.764 6.454 1.636 1.00 94.69 85 ARG A O 1
ATOM 644 N N . ALA A 1 86 ? -23.290 7.440 2.955 1.00 92.81 86 ALA A N 1
ATOM 645 C CA . ALA A 1 86 ? -23.145 6.477 4.038 1.00 92.81 86 ALA A CA 1
ATOM 646 C C . ALA A 1 86 ? -23.544 5.064 3.579 1.00 92.81 86 ALA A C 1
ATOM 648 O O . ALA A 1 86 ? -22.796 4.117 3.800 1.00 92.81 86 ALA A O 1
ATOM 649 N N . ALA A 1 87 ? -24.675 4.909 2.883 1.00 93.38 87 ALA A N 1
ATOM 650 C CA . ALA A 1 87 ? -25.113 3.616 2.355 1.00 93.38 87 ALA A CA 1
ATOM 651 C C . ALA A 1 87 ? -24.113 3.017 1.350 1.00 93.38 87 ALA A C 1
ATOM 653 O O . ALA A 1 87 ? -23.803 1.826 1.425 1.00 93.38 87 ALA A O 1
ATOM 654 N N . LEU A 1 88 ? -23.566 3.840 0.450 1.00 94.94 88 LEU A N 1
ATOM 655 C CA . LEU A 1 88 ? -22.530 3.423 -0.495 1.00 94.94 88 LEU A CA 1
ATOM 656 C C . LEU A 1 88 ? -21.245 3.001 0.218 1.00 94.94 88 LEU A C 1
ATOM 658 O O . LEU A 1 88 ? -20.720 1.933 -0.083 1.00 94.94 88 LEU A O 1
ATOM 662 N N . SER A 1 89 ? -20.783 3.786 1.194 1.00 94.38 89 SER A N 1
ATOM 663 C CA . SER A 1 89 ? -19.598 3.473 1.997 1.00 94.38 89 SER A CA 1
ATOM 664 C C . SER A 1 89 ? -19.724 2.118 2.700 1.00 94.38 89 SER A C 1
ATOM 666 O O . SER A 1 89 ? -18.808 1.299 2.630 1.00 94.38 89 SER A O 1
ATOM 668 N N . ARG A 1 90 ? -20.884 1.832 3.310 1.00 92.75 90 ARG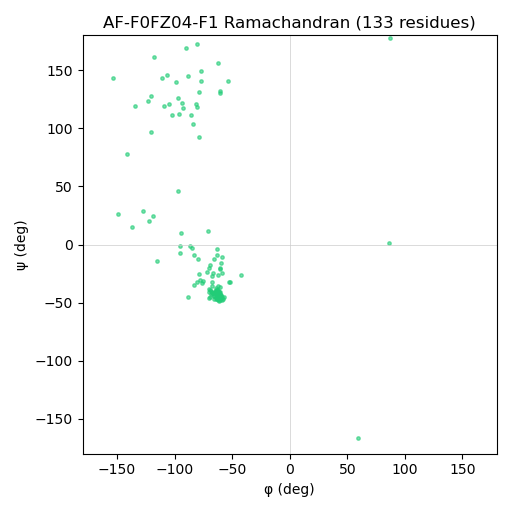 A N 1
ATOM 669 C CA . ARG A 1 90 ? -21.161 0.532 3.945 1.00 92.75 90 ARG A CA 1
ATOM 670 C C . ARG A 1 90 ? -21.150 -0.619 2.946 1.00 92.75 90 ARG A C 1
ATOM 672 O O . ARG A 1 90 ? -20.543 -1.653 3.207 1.00 92.75 90 ARG A O 1
ATOM 679 N N . ARG A 1 91 ? -21.785 -0.440 1.782 1.00 93.50 91 ARG A N 1
ATOM 680 C CA . ARG A 1 91 ? -21.847 -1.481 0.746 1.00 93.50 91 ARG A CA 1
ATOM 681 C C . ARG A 1 91 ? -20.467 -1.789 0.166 1.00 93.50 91 ARG A C 1
ATOM 683 O O . ARG A 1 91 ? -20.109 -2.955 0.072 1.00 93.50 91 ARG A O 1
ATOM 690 N N . VAL A 1 92 ? -19.692 -0.758 -0.177 1.00 94.44 92 VAL A N 1
ATOM 691 C CA . VAL A 1 92 ? -18.316 -0.916 -0.674 1.00 94.44 92 VAL A CA 1
ATOM 692 C C . VAL A 1 92 ? -17.453 -1.612 0.373 1.00 94.44 92 VAL A C 1
ATOM 694 O O . VAL A 1 92 ? -16.786 -2.592 0.054 1.00 94.44 92 VAL A O 1
ATOM 697 N N . ALA A 1 93 ? -17.512 -1.168 1.631 1.00 92.81 93 ALA A N 1
ATOM 698 C CA . ALA A 1 93 ? -16.755 -1.799 2.703 1.00 92.81 93 ALA A CA 1
ATOM 699 C C . ALA A 1 93 ? -17.157 -3.268 2.910 1.00 92.81 93 ALA A C 1
ATOM 701 O O . ALA A 1 93 ? -16.287 -4.116 3.073 1.00 92.81 93 ALA A O 1
ATOM 702 N N . GLY A 1 94 ? -18.452 -3.589 2.848 1.00 91.94 94 GLY A N 1
ATOM 703 C CA . GLY A 1 94 ? -18.950 -4.964 2.908 1.00 91.94 94 GLY A CA 1
ATOM 704 C C . GLY A 1 94 ? -18.379 -5.856 1.804 1.00 91.94 94 GLY A C 1
ATOM 705 O O . GLY A 1 94 ? -17.892 -6.943 2.102 1.00 91.94 94 GLY A O 1
ATOM 706 N N . THR A 1 95 ? -18.373 -5.382 0.554 1.00 93.56 95 THR A N 1
ATOM 707 C CA . THR A 1 95 ? -17.797 -6.125 -0.577 1.00 93.56 95 THR A CA 1
ATOM 708 C C . THR A 1 95 ? -16.293 -6.340 -0.411 1.00 93.56 95 THR A C 1
ATOM 710 O O . THR A 1 95 ? -15.824 -7.461 -0.567 1.00 93.56 95 THR A O 1
ATOM 713 N N . LEU A 1 96 ? -15.538 -5.295 -0.055 1.00 92.75 96 LEU A N 1
ATOM 714 C CA . LEU A 1 96 ? -14.080 -5.392 0.083 1.00 92.75 96 LEU A CA 1
ATOM 715 C C . LEU A 1 96 ? -13.657 -6.283 1.259 1.00 92.75 96 LEU A C 1
ATOM 717 O O . LEU A 1 96 ? -12.650 -6.968 1.168 1.00 92.75 96 LEU A O 1
ATOM 721 N N . ARG A 1 97 ? -14.434 -6.325 2.351 1.00 88.94 97 ARG A N 1
ATOM 722 C CA . ARG A 1 97 ? -14.167 -7.226 3.491 1.00 88.94 97 ARG A CA 1
ATOM 723 C C . ARG A 1 97 ? -14.328 -8.706 3.146 1.00 88.94 97 ARG A C 1
ATOM 725 O O . ARG A 1 97 ? -13.779 -9.543 3.855 1.00 88.94 97 ARG A O 1
ATOM 732 N N . ALA A 1 98 ? -15.118 -9.032 2.125 1.00 88.94 98 ALA A N 1
ATOM 733 C CA . ALA A 1 98 ? -15.299 -10.408 1.673 1.00 88.94 98 ALA A CA 1
ATOM 734 C C . ALA A 1 98 ? -14.140 -10.896 0.787 1.00 88.94 98 ALA A C 1
ATOM 736 O O . ALA A 1 98 ? -14.041 -12.092 0.520 1.00 88.94 98 ALA A O 1
ATOM 737 N N . ASP A 1 99 ? -13.277 -9.987 0.330 1.00 90.94 99 ASP A N 1
ATOM 738 C CA . ASP A 1 99 ? -12.157 -10.293 -0.547 1.00 90.94 99 ASP A CA 1
ATOM 739 C C . ASP A 1 99 ? -10.870 -10.531 0.276 1.00 90.94 99 ASP A C 1
ATOM 741 O O . ASP A 1 99 ? -10.431 -9.640 1.009 1.00 90.94 99 ASP A O 1
ATOM 745 N N . PRO A 1 100 ? -10.230 -11.714 0.163 1.00 85.44 100 PRO A N 1
ATOM 746 C CA . PRO A 1 100 ? -9.031 -12.056 0.929 1.00 85.44 100 PRO A CA 1
ATOM 747 C C . PRO A 1 100 ? -7.805 -11.198 0.586 1.00 85.44 100 PRO A C 1
ATOM 749 O O . PRO A 1 100 ? -6.816 -11.242 1.318 1.00 85.44 100 PRO A O 1
ATOM 752 N N . GLN A 1 101 ? -7.831 -10.427 -0.506 1.00 87.81 101 GLN A N 1
ATOM 753 C CA . GLN A 1 101 ? -6.748 -9.505 -0.851 1.00 87.81 101 GLN A CA 1
ATOM 754 C C . GLN A 1 101 ? -6.671 -8.303 0.104 1.00 87.81 101 GLN A C 1
ATOM 756 O O . GLN A 1 101 ? -5.614 -7.676 0.213 1.00 87.81 101 GLN A O 1
ATOM 761 N N . PHE A 1 102 ? -7.757 -7.988 0.819 1.00 84.62 102 PHE A N 1
ATOM 762 C CA . PHE A 1 102 ? -7.815 -6.873 1.759 1.00 84.62 102 PHE A CA 1
ATOM 763 C C . PHE A 1 102 ? -7.703 -7.371 3.199 1.00 84.62 102 PHE A C 1
ATOM 765 O O . PHE A 1 102 ? -8.620 -7.978 3.744 1.00 84.62 102 PHE A O 1
ATOM 772 N N . ALA A 1 103 ? -6.586 -7.050 3.856 1.00 81.38 103 ALA A N 1
ATOM 773 C CA . ALA A 1 103 ? -6.363 -7.428 5.253 1.00 81.38 103 ALA A CA 1
ATOM 774 C C . ALA A 1 103 ? -7.314 -6.708 6.230 1.00 81.38 103 ALA A C 1
ATOM 776 O O . ALA A 1 103 ? -7.735 -7.287 7.228 1.00 81.38 103 ALA A O 1
ATOM 777 N N . ALA A 1 104 ? -7.650 -5.443 5.956 1.00 81.75 104 ALA A N 1
ATOM 778 C CA . ALA A 1 104 ? -8.569 -4.654 6.769 1.00 81.75 104 ALA A CA 1
ATOM 779 C C . ALA A 1 104 ? -9.256 -3.571 5.929 1.00 81.75 104 ALA A C 1
ATOM 781 O O . ALA A 1 104 ? -8.634 -2.945 5.072 1.00 81.75 104 ALA A O 1
ATOM 782 N N . VAL A 1 105 ? -10.535 -3.313 6.216 1.00 88.12 105 VAL A N 1
ATOM 783 C CA . VAL A 1 105 ? -11.323 -2.250 5.573 1.00 88.12 105 VAL A CA 1
ATOM 784 C C . VAL A 1 105 ? -12.089 -1.472 6.635 1.00 88.12 105 VAL A C 1
ATOM 786 O O . VAL A 1 105 ? -12.942 -2.029 7.338 1.00 88.12 105 VAL A O 1
ATOM 789 N N . ASN A 1 106 ? -11.797 -0.174 6.728 1.00 87.88 106 ASN A N 1
ATOM 790 C CA . ASN A 1 106 ? -12.337 0.732 7.738 1.00 87.88 106 ASN A CA 1
ATOM 791 C C . ASN A 1 106 ? -13.095 1.887 7.076 1.00 87.88 106 ASN A C 1
ATOM 793 O O . ASN A 1 106 ? -12.565 2.573 6.209 1.00 87.88 106 ASN A O 1
ATOM 797 N N . ASN A 1 107 ? -14.336 2.102 7.508 1.00 88.88 107 ASN A N 1
ATOM 798 C CA . ASN A 1 107 ? -15.232 3.158 7.023 1.00 88.88 107 ASN A CA 1
ATOM 799 C C . ASN A 1 107 ? -15.997 3.858 8.167 1.00 88.88 107 ASN A C 1
ATOM 801 O O . ASN A 1 107 ? -16.996 4.528 7.920 1.00 88.88 107 ASN A O 1
ATOM 805 N N . GLY A 1 108 ? -15.558 3.667 9.417 1.00 83.38 108 GLY A N 1
ATOM 806 C CA . GLY A 1 108 ? -16.219 4.197 10.615 1.00 83.38 108 GLY A CA 1
ATOM 807 C C . GLY A 1 108 ? -17.337 3.316 11.185 1.00 83.38 108 GLY A C 1
ATOM 808 O O . GLY A 1 108 ? -17.944 3.690 12.184 1.00 83.38 108 GLY A O 1
ATOM 809 N N . GLU A 1 109 ? -17.620 2.149 10.597 1.00 79.81 109 GLU A N 1
ATOM 810 C CA . GLU A 1 109 ? -18.533 1.171 11.198 1.00 79.81 109 GLU A CA 1
ATOM 811 C C . GLU A 1 109 ? -17.868 0.394 12.346 1.00 79.81 109 GLU A C 1
ATOM 813 O O . GLU A 1 109 ? -16.735 -0.067 12.219 1.00 79.81 109 GLU A O 1
ATOM 818 N N . ALA A 1 110 ? -18.618 0.124 13.419 1.00 66.75 110 ALA A N 1
ATOM 819 C CA . ALA A 1 110 ? -18.166 -0.657 14.580 1.00 66.75 110 ALA A CA 1
ATOM 820 C C . ALA A 1 110 ? -17.981 -2.174 14.311 1.00 66.75 110 ALA A C 1
ATOM 822 O O . ALA A 1 110 ? -17.837 -2.969 15.238 1.00 66.75 110 ALA A O 1
ATOM 823 N N . VAL A 1 111 ? -18.006 -2.603 13.044 1.00 66.50 111 VAL A N 1
ATOM 824 C CA . VAL A 1 111 ? -17.991 -4.024 12.650 1.00 66.50 111 VAL A CA 1
ATOM 825 C C . VAL A 1 111 ? -16.633 -4.681 12.932 1.00 66.50 111 VAL A C 1
ATOM 827 O O . VAL A 1 111 ? -16.598 -5.817 13.398 1.00 66.50 111 VAL A O 1
ATOM 830 N N . ASN A 1 112 ? -15.519 -3.970 12.715 1.00 60.19 112 ASN A N 1
ATOM 831 C CA . ASN A 1 112 ? -14.180 -4.483 13.053 1.00 60.19 112 ASN A CA 1
ATOM 832 C C . ASN A 1 112 ? -13.913 -4.416 14.561 1.00 60.19 112 ASN A C 1
ATOM 834 O O . ASN A 1 112 ? -13.296 -5.314 15.127 1.00 60.19 112 ASN A O 1
ATOM 838 N N . GLU A 1 113 ? -14.467 -3.402 15.229 1.00 61.66 113 GLU A N 1
ATOM 839 C CA . GLU A 1 113 ? -14.259 -3.181 16.657 1.00 61.66 113 GLU A CA 1
ATOM 840 C C . GLU A 1 113 ? -14.757 -4.362 17.497 1.00 61.66 113 GLU A C 1
ATOM 842 O O . GLU A 1 113 ? -14.115 -4.728 18.472 1.00 61.66 113 GLU A O 1
ATOM 847 N N . ALA A 1 114 ? -15.860 -5.011 17.111 1.00 62.78 114 ALA A N 1
ATOM 848 C CA . ALA A 1 114 ? -16.375 -6.170 17.839 1.00 62.78 114 ALA A CA 1
ATOM 849 C C . ALA A 1 114 ? -15.434 -7.388 17.771 1.00 62.78 114 ALA A C 1
ATOM 851 O O . ALA A 1 114 ? -15.186 -8.018 18.798 1.00 62.78 114 ALA A O 1
ATOM 852 N N . ARG A 1 115 ? -14.886 -7.705 16.588 1.00 65.62 115 ARG A N 1
ATOM 853 C CA . ARG A 1 115 ? -13.962 -8.838 16.400 1.00 65.62 115 ARG A CA 1
ATOM 854 C C . ARG A 1 115 ? -12.621 -8.580 17.084 1.00 65.62 115 ARG A C 1
ATOM 856 O O . ARG A 1 115 ? -12.128 -9.454 17.792 1.00 65.62 115 ARG A O 1
ATOM 863 N N . ASP 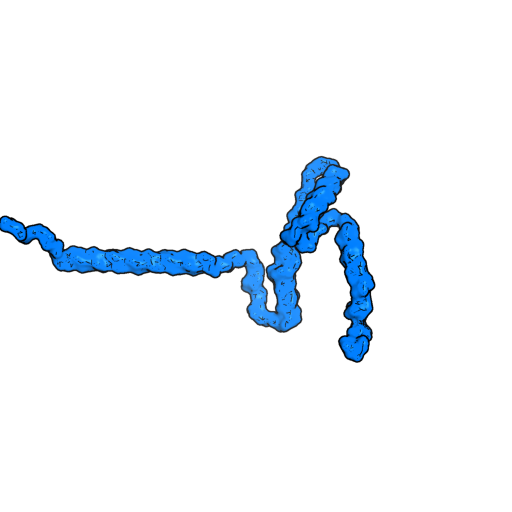A 1 116 ? -12.069 -7.383 16.914 1.00 68.12 116 ASP A N 1
ATOM 864 C CA . ASP A 1 116 ? -10.787 -7.012 17.516 1.00 68.12 116 ASP A CA 1
ATOM 865 C C . ASP A 1 116 ? -10.906 -6.953 19.045 1.00 68.12 116 ASP A C 1
ATOM 867 O O . ASP A 1 116 ? -10.059 -7.483 19.767 1.00 68.12 116 ASP A O 1
ATOM 871 N N . ARG A 1 117 ? -12.015 -6.400 19.559 1.00 70.94 117 ARG A N 1
ATOM 872 C CA . ARG A 1 117 ? -12.325 -6.391 20.994 1.00 70.94 117 ARG A CA 1
ATOM 873 C C . ARG A 1 117 ? -12.482 -7.805 21.542 1.00 70.94 117 ARG A C 1
ATOM 875 O O . ARG A 1 117 ? -11.957 -8.077 22.616 1.00 70.94 117 ARG A O 1
ATOM 882 N N . GLN A 1 118 ? -13.162 -8.699 20.825 1.00 76.50 118 GLN A N 1
ATOM 883 C CA . GLN A 1 118 ? -13.302 -10.101 21.222 1.00 76.50 118 GLN A CA 1
ATOM 884 C C . GLN A 1 118 ? -11.935 -10.793 21.303 1.00 76.50 118 GLN A C 1
ATOM 886 O O . GLN A 1 118 ? -11.622 -11.389 22.329 1.00 76.50 118 GLN A O 1
ATOM 891 N N . PHE A 1 119 ? -11.095 -10.652 20.276 1.00 78.25 119 PHE A N 1
ATOM 892 C CA . PHE A 1 119 ? -9.761 -11.252 20.250 1.00 78.25 119 PHE A CA 1
ATOM 893 C C . PHE A 1 119 ? -8.889 -10.773 21.420 1.00 78.25 119 PHE A C 1
ATOM 895 O O . PHE A 1 119 ? -8.300 -11.588 22.133 1.00 78.25 119 PHE A O 1
ATOM 902 N N . VAL A 1 120 ? -8.844 -9.458 21.666 1.00 80.12 120 VAL A N 1
ATOM 903 C CA . VAL A 1 120 ? -8.099 -8.878 22.798 1.00 80.12 120 VAL A CA 1
ATOM 904 C C . VAL A 1 120 ? -8.664 -9.360 24.135 1.00 80.12 120 VAL A C 1
ATOM 906 O O . VAL A 1 120 ? -7.906 -9.657 25.058 1.00 80.12 120 VAL A O 1
ATOM 909 N N . PHE A 1 121 ? -9.988 -9.468 24.249 1.00 80.62 121 PHE A N 1
ATOM 910 C CA . PHE A 1 121 ? -10.640 -9.928 25.470 1.00 80.62 121 PHE A CA 1
ATOM 911 C C . PHE A 1 121 ? -10.369 -11.411 25.757 1.00 80.62 121 PHE A C 1
ATOM 913 O O . PHE A 1 121 ? -10.112 -11.763 26.908 1.00 80.62 121 PHE A O 1
ATOM 920 N N . GLU A 1 122 ? -10.374 -12.267 24.734 1.00 83.81 122 GLU A N 1
ATOM 921 C CA . GLU A 1 122 ? -10.048 -13.695 24.847 1.00 83.81 122 GLU A CA 1
ATOM 922 C C . GLU A 1 122 ? -8.589 -13.913 25.274 1.00 83.81 122 GLU A C 1
ATOM 924 O O . GLU A 1 122 ? -8.312 -14.744 26.138 1.00 83.81 122 GLU A O 1
ATOM 929 N N . HIS A 1 123 ? -7.656 -13.108 24.756 1.00 82.12 123 HIS A N 1
ATOM 930 C CA . HIS A 1 123 ? -6.222 -13.240 25.044 1.00 82.12 123 HIS A CA 1
ATOM 931 C C . HIS A 1 123 ? -5.739 -12.346 26.196 1.00 82.12 123 HIS A C 1
ATOM 933 O O . HIS A 1 123 ? -4.537 -12.259 26.450 1.00 82.12 123 HIS A O 1
ATOM 939 N N . ARG A 1 124 ? -6.650 -11.704 26.939 1.00 82.69 124 ARG A N 1
ATOM 940 C CA . ARG A 1 124 ? -6.324 -10.679 27.950 1.00 82.69 124 ARG A CA 1
ATOM 941 C C . ARG A 1 124 ? -5.291 -11.115 28.993 1.00 82.69 124 ARG A C 1
ATOM 943 O O . ARG A 1 124 ? -4.520 -10.293 29.475 1.00 82.69 124 ARG A O 1
ATOM 950 N N . TYR A 1 125 ? -5.272 -12.399 29.346 1.00 78.81 125 TYR A N 1
ATOM 951 C CA . TYR A 1 125 ? -4.344 -12.934 30.342 1.00 78.81 125 TYR A CA 1
ATOM 952 C C . TYR A 1 125 ? -2.954 -13.204 29.764 1.00 78.81 125 TYR A C 1
ATOM 954 O O . TYR A 1 125 ? -1.972 -12.998 30.461 1.00 78.81 125 TYR A O 1
ATOM 962 N N . LEU A 1 126 ? -2.856 -13.570 28.484 1.00 72.44 126 LEU A N 1
ATOM 963 C CA . LEU A 1 126 ? -1.576 -13.751 27.789 1.00 72.44 126 LEU A CA 1
ATOM 964 C C . LEU A 1 126 ? -0.877 -12.416 27.504 1.00 72.44 126 LEU A C 1
ATOM 966 O O . LEU A 1 126 ? 0.338 -12.368 27.358 1.00 72.44 126 LEU A O 1
ATOM 970 N N . LEU A 1 127 ? -1.650 -11.330 27.445 1.00 68.19 127 LEU A N 1
ATOM 971 C CA . LEU A 1 127 ? -1.155 -9.966 27.260 1.00 68.19 127 LEU A CA 1
ATOM 972 C C . LEU A 1 127 ? -0.734 -9.297 28.583 1.00 68.19 127 LEU A C 1
ATOM 974 O O . LEU A 1 127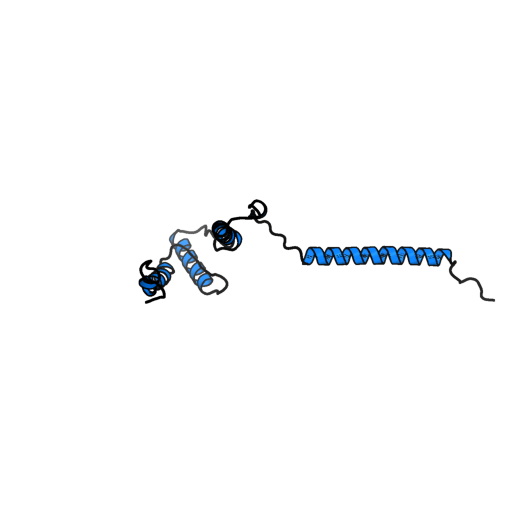 ? -0.255 -8.163 28.573 1.00 68.19 127 LEU A O 1
ATOM 978 N N . SER A 1 128 ? -0.918 -9.971 29.725 1.00 70.00 128 SER A N 1
ATOM 979 C CA . SER A 1 128 ? -0.513 -9.452 31.031 1.00 70.00 128 SER A CA 1
ATOM 980 C C . SER A 1 128 ? 0.994 -9.640 31.246 1.00 70.00 128 SER A C 1
ATOM 982 O O . SER A 1 128 ? 1.476 -10.768 31.126 1.00 70.00 128 SER A O 1
ATOM 984 N N . PRO A 1 129 ? 1.739 -8.604 31.682 1.00 65.69 129 PRO A N 1
ATOM 985 C CA . PRO A 1 129 ? 3.156 -8.740 32.039 1.00 65.69 129 PRO A CA 1
ATOM 986 C C . PRO A 1 129 ? 3.407 -9.744 33.176 1.00 65.69 129 PRO A C 1
ATOM 988 O O . PRO A 1 129 ? 4.543 -10.147 33.407 1.00 65.69 129 PRO A O 1
ATOM 991 N N . ALA A 1 130 ? 2.356 -10.117 33.914 1.00 67.44 130 ALA A N 1
ATOM 992 C CA . ALA A 1 130 ? 2.423 -11.059 35.023 1.00 67.44 130 ALA A CA 1
ATOM 993 C C . ALA A 1 130 ? 2.381 -12.537 34.588 1.00 67.44 130 ALA A C 1
ATOM 995 O O . ALA A 1 130 ? 2.593 -13.409 35.430 1.00 67.44 130 ALA A O 1
ATOM 996 N N . VAL A 1 131 ? 2.109 -12.838 33.312 1.00 60.91 131 VAL A N 1
ATOM 997 C CA . VAL A 1 131 ? 2.106 -14.214 32.791 1.00 60.91 131 VAL A CA 1
ATOM 998 C C . VAL A 1 131 ? 3.460 -14.505 32.150 1.00 60.91 131 VAL A C 1
ATOM 1000 O O . VAL A 1 131 ? 3.826 -13.919 31.135 1.00 60.91 131 VAL A O 1
ATOM 1003 N N . THR A 1 132 ? 4.226 -15.405 32.771 1.00 60.88 132 THR A N 1
ATOM 1004 C CA . THR A 1 132 ? 5.523 -15.880 32.266 1.00 60.88 132 THR A CA 1
ATOM 1005 C C . THR A 1 132 ? 5.393 -17.343 31.837 1.00 60.88 132 THR A C 1
ATOM 1007 O O . THR A 1 132 ? 4.694 -18.091 32.514 1.00 60.88 132 THR A O 1
ATOM 1010 N N . PRO A 1 133 ? 6.067 -17.797 30.760 1.00 63.94 133 PRO A N 1
ATOM 1011 C CA . PRO A 1 133 ? 5.929 -19.165 30.234 1.00 63.94 133 PRO A CA 1
ATOM 1012 C C . PRO A 1 133 ? 6.271 -20.289 31.226 1.00 63.94 133 PRO A C 1
ATOM 1014 O O . PRO A 1 133 ? 6.049 -21.459 30.931 1.00 63.94 133 PRO A O 1
ATOM 1017 N N . GLN A 1 134 ? 6.862 -19.955 32.375 1.00 57.47 134 GLN A N 1
ATOM 1018 C CA . GLN A 1 134 ? 7.266 -20.900 33.408 1.00 57.47 134 GLN A CA 1
ATOM 1019 C C . GLN A 1 134 ? 6.168 -21.253 34.430 1.00 57.47 134 GLN A C 1
ATOM 1021 O O . GLN A 1 134 ? 6.445 -22.105 35.276 1.00 57.47 134 GLN A O 1
ATOM 1026 N N . ARG A 1 135 ? 4.951 -20.688 34.366 1.00 47.34 135 ARG A N 1
ATOM 1027 C CA . ARG A 1 135 ? 3.752 -21.216 35.054 1.00 47.34 135 ARG A CA 1
ATOM 1028 C C . ARG A 1 135 ? 2.456 -20.830 34.358 1.00 47.34 135 ARG A C 1
ATOM 1030 O O . ARG A 1 135 ? 2.282 -19.625 34.083 1.00 47.34 135 ARG A O 1
#

Solvent-accessible surface area (backbone atoms only — not comparable to full-atom values): 8704 Å² total; per-residue (Å²): 140,88,84,85,82,76,79,52,72,66,61,56,51,52,52,52,51,51,52,49,52,51,52,53,50,51,51,51,51,50,51,50,51,52,54,55,75,69,54,81,88,73,95,57,75,67,83,77,50,76,96,75,60,55,79,75,51,42,56,56,50,44,39,54,66,76,22,77,68,62,75,66,81,90,82,87,84,80,72,86,52,73,68,57,42,51,53,50,50,53,51,53,45,56,57,49,61,73,35,89,90,47,93,76,74,88,84,87,66,69,72,60,54,53,56,55,49,49,54,50,61,75,43,47,64,78,74,33,94,86,55,49,100,90,110